Protein AF-A0A0G0D726-F1 (afdb_monomer_lite)

InterPro domains:
  IPR001296 Glycosyl transferase, family 1 [PF00534] (3-38)

pLDDT: mean 80.73, std 21.73, range [31.95, 97.88]

Radius of gyration: 20.11 Å; chains: 1; bounding box: 38×39×69 Å

Sequence (122 aa):
MAESLSCGTPVVAFNRGAVNEIVVDSKVGFVVEPQPKADRPLDENSKSQILNSKQIQNTKYKIQNTNMKIKQTGIEGMCEAILKIDSINRQACRDHAVTNFSKSRMIDDYLREYQKLLNLNK

Foldseek 3Di:
DLVCLLQLHADEEEPDDCCVVQHDQLARFHYAHADPDDPDDDDVPVPPPPPPPVPPPDDDPPPDDPDSHQDDHHPVSVVVRVVCRVSYGSVSSSVSSCVPPNPVNVVVVVVVVVVVVVVVVD

Organism: NCBI:txid1618434

Secondary structure (DSSP, 8-state):
-HHHHHTT--EEEES-TTHHHH--BTTTEEEEPPPP-------GGGG--S--TTSSS-----------S----HHHHHHHHHHTGGGS-HHHHHHHHHHHH-HHHHHHHHHHHHHHHHHHT-

Structure (mmCIF, N/CA/C/O backbone):
data_AF-A0A0G0D726-F1
#
_entry.id   AF-A0A0G0D726-F1
#
loop_
_atom_site.group_PDB
_atom_site.id
_atom_site.type_symbol
_atom_site.label_atom_id
_atom_site.label_alt_id
_atom_site.label_comp_id
_atom_site.label_asym_id
_atom_site.label_entity_id
_atom_site.label_seq_id
_atom_site.pdbx_PDB_ins_code
_atom_site.Cartn_x
_atom_site.Cartn_y
_atom_site.Cartn_z
_atom_site.occupancy
_atom_site.B_iso_or_equiv
_atom_site.auth_seq_id
_atom_site.auth_comp_id
_atom_site.auth_asym_id
_atom_site.auth_atom_id
_atom_site.pdbx_PDB_model_num
ATOM 1 N N . MET A 1 1 ? -0.868 7.819 -0.892 1.00 93.38 1 MET A N 1
ATOM 2 C CA . MET A 1 1 ? -0.637 6.371 -1.170 1.00 93.38 1 MET A CA 1
ATOM 3 C C . MET A 1 1 ? -1.814 5.539 -0.696 1.00 93.38 1 MET A C 1
ATOM 5 O O . MET A 1 1 ? -2.306 4.722 -1.466 1.00 93.38 1 MET A O 1
ATOM 9 N N . ALA A 1 2 ? -2.287 5.756 0.535 1.00 93.81 2 ALA A N 1
ATOM 10 C CA . ALA A 1 2 ? -3.479 5.090 1.051 1.00 93.81 2 ALA A CA 1
ATOM 11 C C . ALA A 1 2 ? -4.725 5.320 0.172 1.00 93.81 2 ALA A C 1
ATOM 13 O O . ALA A 1 2 ? -5.537 4.410 0.040 1.00 93.81 2 ALA A O 1
ATOM 14 N N . GLU A 1 3 ? -4.857 6.477 -0.489 1.00 96.56 3 GLU A N 1
ATOM 15 C CA . GLU A 1 3 ? -5.973 6.758 -1.405 1.00 96.56 3 GLU A CA 1
ATOM 16 C C . GLU A 1 3 ? -5.942 5.843 -2.630 1.00 96.56 3 GLU A C 1
ATOM 18 O O . GLU A 1 3 ? -6.935 5.191 -2.946 1.00 96.56 3 GLU A O 1
ATOM 23 N N . SER A 1 4 ? -4.779 5.735 -3.283 1.00 97.38 4 SER A N 1
ATOM 24 C CA . SER A 1 4 ? -4.583 4.844 -4.430 1.00 97.38 4 SER A CA 1
ATOM 25 C C . SER A 1 4 ? -4.912 3.401 -4.062 1.00 97.38 4 SER A C 1
ATOM 27 O O . SER A 1 4 ? -5.675 2.743 -4.768 1.00 97.38 4 SER A O 1
ATOM 29 N N . LEU A 1 5 ? -4.406 2.941 -2.914 1.00 97.19 5 LEU A N 1
ATOM 30 C CA . LEU A 1 5 ? -4.669 1.598 -2.406 1.00 97.19 5 LEU A CA 1
ATOM 31 C C . LEU A 1 5 ? -6.157 1.396 -2.090 1.00 97.19 5 LEU A C 1
ATOM 33 O O . LEU A 1 5 ? -6.713 0.372 -2.470 1.00 97.19 5 LEU A O 1
ATOM 37 N N . SER A 1 6 ? -6.833 2.394 -1.511 1.00 96.75 6 SER A N 1
ATOM 38 C CA . SER A 1 6 ? -8.280 2.356 -1.234 1.00 96.75 6 SER A CA 1
ATOM 39 C C . SER A 1 6 ? -9.124 2.222 -2.506 1.00 96.75 6 SER A C 1
ATOM 41 O O . SER A 1 6 ? -10.152 1.545 -2.495 1.00 96.75 6 SER A O 1
ATOM 43 N N . CYS A 1 7 ? -8.670 2.809 -3.617 1.00 97.25 7 CYS A N 1
ATOM 44 C CA . CYS A 1 7 ? -9.275 2.648 -4.942 1.00 97.25 7 CYS A CA 1
ATOM 45 C C . CYS A 1 7 ? -8.915 1.313 -5.626 1.00 97.25 7 CYS A C 1
ATOM 47 O O . CYS A 1 7 ? -9.340 1.068 -6.755 1.00 97.25 7 CYS A O 1
ATOM 49 N N . GLY A 1 8 ? -8.126 0.450 -4.978 1.00 96.75 8 GLY A N 1
ATOM 50 C CA . GLY A 1 8 ? -7.643 -0.808 -5.548 1.00 96.75 8 GLY A CA 1
ATOM 51 C C . GLY A 1 8 ? -6.551 -0.622 -6.605 1.00 96.75 8 GLY A C 1
ATOM 52 O O . GLY A 1 8 ? -6.378 -1.478 -7.474 1.00 96.75 8 GLY A O 1
ATOM 53 N N . THR A 1 9 ? -5.836 0.504 -6.574 1.00 97.31 9 THR A N 1
ATOM 54 C CA . THR A 1 9 ? -4.745 0.809 -7.504 1.00 97.31 9 THR A CA 1
ATOM 55 C C . THR A 1 9 ? -3.406 0.508 -6.831 1.00 97.31 9 THR A C 1
ATOM 57 O O . THR A 1 9 ? 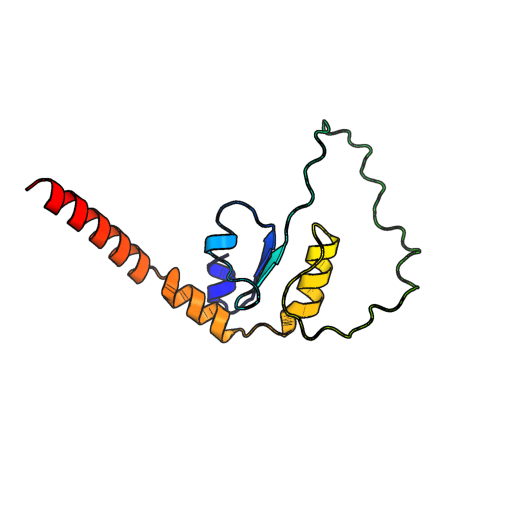-3.099 1.127 -5.807 1.00 97.31 9 THR A O 1
ATOM 60 N N . PRO A 1 10 ? -2.600 -0.424 -7.373 1.00 97.06 10 PRO A N 1
ATOM 61 C CA . PRO A 1 10 ? -1.285 -0.720 -6.820 1.00 97.06 10 PRO A CA 1
ATOM 62 C C . PRO A 1 10 ? -0.341 0.479 -6.956 1.00 97.06 10 PRO A C 1
ATOM 64 O O . PRO A 1 10 ? -0.485 1.302 -7.861 1.00 97.06 10 PRO A O 1
ATOM 67 N N . VAL A 1 11 ? 0.626 0.585 -6.047 1.00 96.88 11 VAL A N 1
ATOM 68 C CA . VAL A 1 11 ? 1.543 1.734 -5.967 1.00 96.88 11 VAL A CA 1
ATOM 69 C C . VAL A 1 11 ? 2.974 1.299 -6.261 1.00 96.88 11 VAL A C 1
ATOM 71 O O . VAL A 1 11 ? 3.456 0.324 -5.699 1.00 96.88 11 VAL A O 1
ATOM 74 N N . VAL A 1 12 ? 3.683 2.057 -7.094 1.00 96.44 12 VAL A N 1
ATOM 75 C CA . VAL A 1 12 ? 5.137 1.927 -7.245 1.00 96.44 12 VAL A CA 1
ATOM 76 C C . VAL A 1 12 ? 5.782 3.192 -6.699 1.00 96.44 12 VAL A C 1
ATOM 78 O O . VAL A 1 12 ? 5.408 4.297 -7.095 1.00 96.44 12 VAL A O 1
ATOM 81 N N . ALA A 1 13 ? 6.713 3.047 -5.761 1.00 96.12 13 ALA A N 1
ATOM 82 C CA . ALA A 1 13 ? 7.343 4.182 -5.098 1.00 96.12 13 ALA A CA 1
ATOM 83 C C . ALA A 1 13 ? 8.802 3.889 -4.738 1.00 96.12 13 ALA A C 1
ATOM 85 O O . ALA A 1 13 ? 9.201 2.739 -4.564 1.00 96.12 13 ALA A O 1
ATOM 86 N N . PHE A 1 14 ? 9.606 4.949 -4.624 1.00 95.81 14 PHE A N 1
ATOM 87 C CA . PHE A 1 14 ? 10.969 4.811 -4.123 1.00 95.81 14 PHE A CA 1
ATOM 88 C C . PHE A 1 14 ? 10.964 4.537 -2.620 1.00 95.81 14 PHE A C 1
ATOM 90 O O . PHE A 1 14 ? 10.154 5.126 -1.905 1.00 95.81 14 PHE A O 1
ATOM 97 N N . ASN A 1 15 ? 11.911 3.732 -2.139 1.00 94.69 15 ASN A N 1
ATOM 98 C CA . ASN A 1 15 ? 12.131 3.489 -0.719 1.00 94.69 15 ASN A CA 1
ATOM 99 C C . ASN A 1 15 ? 12.600 4.775 -0.018 1.00 94.69 15 ASN A C 1
ATOM 101 O O . ASN A 1 15 ? 13.793 5.075 0.064 1.00 94.69 15 ASN A O 1
ATOM 105 N N . ARG A 1 16 ? 11.640 5.588 0.426 1.00 92.94 16 ARG A N 1
ATOM 106 C CA . ARG A 1 16 ? 11.864 6.832 1.164 1.00 92.94 16 ARG A CA 1
ATOM 107 C C . ARG A 1 16 ? 10.740 7.051 2.169 1.00 92.94 16 ARG A C 1
ATOM 109 O O . ARG A 1 16 ? 9.567 6.925 1.824 1.00 92.94 16 ARG A O 1
ATOM 116 N N . GLY A 1 17 ? 11.096 7.459 3.386 1.00 94.00 17 GLY A N 1
ATOM 117 C CA . GLY A 1 17 ? 10.127 7.765 4.442 1.00 94.00 17 GLY A CA 1
ATOM 118 C C . GLY A 1 17 ? 9.167 6.599 4.706 1.00 94.00 17 GLY A C 1
ATOM 119 O O . GLY A 1 17 ? 9.580 5.444 4.718 1.00 94.00 17 GLY A O 1
ATOM 120 N N . ALA A 1 18 ? 7.876 6.905 4.847 1.00 95.31 18 ALA A N 1
ATOM 121 C CA . ALA A 1 18 ? 6.831 5.935 5.188 1.00 95.31 18 ALA A CA 1
ATOM 122 C C . ALA A 1 18 ? 6.431 4.976 4.043 1.00 95.31 18 ALA A C 1
ATOM 124 O O . ALA A 1 18 ? 5.466 4.226 4.174 1.00 95.31 18 ALA A O 1
ATOM 125 N N . VAL A 1 19 ? 7.123 4.984 2.895 1.00 96.19 19 VAL A N 1
ATOM 126 C CA . VAL A 1 19 ? 6.776 4.106 1.760 1.00 96.19 19 VAL A CA 1
ATOM 127 C C . VAL A 1 19 ? 6.821 2.632 2.158 1.00 96.19 19 VAL A C 1
ATOM 129 O O . VAL A 1 19 ? 5.860 1.921 1.883 1.00 96.19 19 VAL A O 1
ATOM 132 N N . ASN A 1 20 ? 7.867 2.194 2.864 1.00 94.44 20 ASN A N 1
ATOM 133 C CA . ASN A 1 20 ? 7.987 0.806 3.330 1.00 94.44 20 ASN A CA 1
ATOM 134 C C . ASN A 1 20 ? 6.949 0.416 4.389 1.00 94.44 20 ASN A C 1
ATOM 136 O O . ASN A 1 20 ? 6.669 -0.765 4.569 1.00 94.44 20 ASN A O 1
ATOM 140 N N . GLU A 1 21 ? 6.378 1.392 5.094 1.00 95.50 21 GLU A N 1
ATOM 141 C CA . GLU A 1 21 ? 5.324 1.152 6.083 1.00 95.50 21 GLU A CA 1
ATOM 142 C C . GLU A 1 21 ? 3.957 0.992 5.407 1.00 95.50 21 GLU A C 1
ATOM 144 O O . GLU A 1 21 ? 3.101 0.242 5.872 1.00 95.50 21 GLU A O 1
ATOM 149 N N . ILE A 1 22 ? 3.748 1.695 4.288 1.00 96.38 22 ILE A N 1
ATOM 150 C CA . ILE A 1 22 ? 2.459 1.746 3.595 1.00 96.38 22 ILE A CA 1
ATOM 151 C C . ILE A 1 22 ? 2.358 0.683 2.497 1.00 96.38 22 ILE A C 1
ATOM 153 O O . ILE A 1 22 ? 1.305 0.056 2.343 1.00 96.38 22 ILE A O 1
ATOM 157 N N . VAL A 1 23 ? 3.426 0.480 1.725 1.00 96.06 23 VAL A N 1
ATOM 158 C CA . VAL A 1 23 ? 3.458 -0.400 0.554 1.00 96.06 23 VAL A CA 1
ATOM 159 C C . VAL A 1 23 ? 4.168 -1.699 0.910 1.00 96.06 23 VAL A C 1
ATOM 161 O O . VAL A 1 23 ? 5.382 -1.741 1.084 1.00 96.06 23 VAL A O 1
ATOM 164 N N . VAL A 1 24 ? 3.403 -2.787 0.968 1.00 95.12 24 VAL A N 1
ATOM 165 C CA . VAL A 1 24 ? 3.957 -4.138 1.095 1.00 95.12 24 VAL A CA 1
ATOM 166 C C . VAL A 1 24 ? 4.419 -4.606 -0.281 1.00 95.12 24 VAL A C 1
ATOM 168 O O . VAL A 1 24 ? 3.589 -4.846 -1.169 1.00 95.12 24 VAL A O 1
ATOM 171 N N . ASP A 1 25 ? 5.738 -4.719 -0.442 1.00 94.25 25 ASP A N 1
ATOM 172 C CA . ASP A 1 25 ? 6.373 -5.119 -1.696 1.00 94.25 25 ASP A CA 1
ATOM 173 C C . ASP A 1 25 ? 5.804 -6.440 -2.230 1.00 94.25 25 ASP A C 1
ATOM 175 O O . ASP A 1 25 ? 5.522 -7.372 -1.473 1.00 94.25 25 ASP A O 1
ATOM 179 N N . SER A 1 26 ? 5.606 -6.503 -3.547 1.00 92.25 26 SER A N 1
ATOM 180 C CA . SER A 1 26 ? 5.028 -7.640 -4.270 1.00 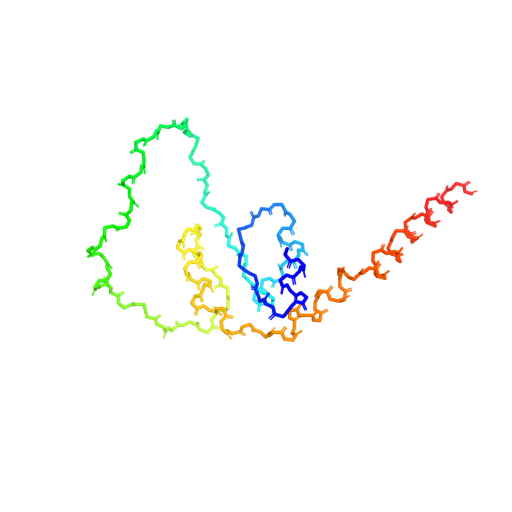92.25 26 SER A CA 1
ATOM 181 C C . SER A 1 26 ? 3.585 -8.018 -3.875 1.00 92.25 26 SER A C 1
ATOM 183 O O . SER A 1 26 ? 3.050 -8.983 -4.416 1.00 92.25 26 SER A O 1
ATOM 185 N N . LYS A 1 27 ? 2.925 -7.280 -2.966 1.00 93.88 27 LYS A N 1
ATOM 186 C CA . LYS A 1 27 ? 1.538 -7.549 -2.532 1.00 93.88 27 LYS A CA 1
ATOM 187 C C . LYS A 1 27 ? 0.559 -6.457 -2.941 1.00 93.88 27 LYS A C 1
ATOM 189 O O . LYS A 1 27 ? -0.507 -6.762 -3.462 1.00 93.88 27 LYS A O 1
ATOM 194 N N . VAL A 1 28 ? 0.895 -5.200 -2.661 1.00 96.50 28 VAL A N 1
ATOM 195 C CA . VAL A 1 28 ? 0.035 -4.034 -2.959 1.00 96.50 28 VAL A CA 1
ATOM 196 C C . VAL A 1 28 ? 0.727 -3.016 -3.863 1.00 96.50 28 VAL A C 1
ATOM 198 O O . VAL A 1 28 ? 0.214 -1.929 -4.132 1.00 96.50 28 VAL A O 1
ATOM 201 N N . GLY A 1 29 ? 1.923 -3.364 -4.324 1.00 96.25 29 GLY A N 1
ATOM 202 C CA . GLY A 1 29 ? 2.809 -2.468 -5.029 1.00 96.25 29 GLY A CA 1
ATOM 203 C C . GLY A 1 29 ? 4.240 -2.979 -5.044 1.00 96.25 29 GLY A C 1
ATOM 204 O O . GLY A 1 29 ? 4.516 -4.083 -4.575 1.00 96.25 29 GLY A O 1
ATOM 205 N N . PHE A 1 30 ? 5.139 -2.146 -5.552 1.00 96.50 30 PHE A N 1
ATOM 206 C CA . PHE A 1 30 ? 6.573 -2.409 -5.553 1.00 96.50 30 PHE A CA 1
ATOM 207 C C . PHE A 1 30 ? 7.317 -1.240 -4.934 1.00 96.50 30 PHE A C 1
ATOM 209 O O . PHE A 1 30 ? 7.042 -0.078 -5.255 1.00 96.50 30 PHE A O 1
ATOM 216 N N . VAL A 1 31 ? 8.279 -1.558 -4.076 1.00 95.31 31 VAL A N 1
ATOM 217 C CA . VAL A 1 31 ? 9.180 -0.557 -3.517 1.00 95.31 31 VAL A CA 1
ATOM 218 C C . VAL A 1 31 ? 10.537 -0.670 -4.196 1.00 95.31 31 VAL A C 1
ATOM 220 O O . VAL A 1 31 ? 11.145 -1.735 -4.242 1.00 95.31 31 VAL A O 1
ATOM 223 N N . VAL A 1 32 ? 11.001 0.445 -4.754 1.00 94.88 32 VAL A N 1
ATOM 224 C CA . VAL A 1 32 ? 12.235 0.511 -5.543 1.00 94.88 32 VAL A CA 1
ATOM 225 C C . VAL A 1 32 ? 13.284 1.304 -4.783 1.00 94.88 32 VAL A C 1
ATOM 227 O O . VAL A 1 32 ? 13.014 2.406 -4.312 1.00 94.88 32 VAL A O 1
ATOM 230 N N . GLU A 1 33 ? 14.513 0.810 -4.701 1.00 94.38 33 GLU A N 1
ATOM 231 C CA . GLU A 1 33 ? 15.591 1.594 -4.098 1.00 94.38 33 GLU A CA 1
ATOM 232 C C . GLU A 1 33 ? 15.935 2.810 -4.974 1.00 94.38 33 GLU A C 1
ATOM 234 O O . GLU A 1 33 ? 16.122 2.666 -6.188 1.00 94.38 33 GLU A O 1
ATOM 239 N N . PRO A 1 34 ? 16.006 4.031 -4.413 1.00 91.00 34 PRO A N 1
ATOM 240 C CA . PRO A 1 34 ? 16.408 5.198 -5.183 1.00 91.00 34 PRO A CA 1
ATOM 241 C C . PRO A 1 34 ? 17.883 5.105 -5.593 1.00 91.00 34 PRO A C 1
ATOM 243 O O . PRO A 1 34 ? 18.694 4.511 -4.887 1.00 91.00 34 PRO A O 1
ATOM 246 N N . GLN A 1 35 ? 18.261 5.768 -6.694 1.00 85.81 35 GLN A N 1
ATOM 247 C CA . GLN A 1 35 ? 19.689 5.960 -6.962 1.00 85.81 35 GLN A CA 1
ATOM 248 C C . GLN A 1 35 ? 20.318 6.784 -5.823 1.00 85.81 35 GLN A C 1
ATOM 250 O O . GLN A 1 35 ? 19.688 7.752 -5.363 1.00 85.81 35 GLN A O 1
ATOM 255 N N . PRO A 1 36 ? 21.539 6.437 -5.374 1.00 75.56 36 PRO A N 1
ATOM 256 C CA . PRO A 1 36 ? 22.268 7.255 -4.419 1.00 75.56 36 PRO A CA 1
ATOM 257 C C . PRO A 1 36 ? 22.430 8.659 -5.005 1.00 75.56 36 PRO A C 1
ATOM 259 O O . PRO A 1 36 ? 22.805 8.828 -6.168 1.00 75.56 36 PRO A O 1
ATOM 262 N N . LYS A 1 37 ? 22.090 9.679 -4.213 1.00 62.38 37 LYS A N 1
ATOM 263 C CA . LYS A 1 37 ? 22.343 11.069 -4.594 1.00 62.38 37 LYS A CA 1
ATOM 264 C C . LYS A 1 37 ? 23.854 11.212 -4.764 1.00 62.38 37 LYS A C 1
ATOM 266 O O . LYS A 1 37 ? 24.587 11.072 -3.794 1.00 62.38 37 LYS A O 1
ATOM 271 N N . ALA A 1 38 ? 24.316 11.487 -5.980 1.00 60.25 38 ALA A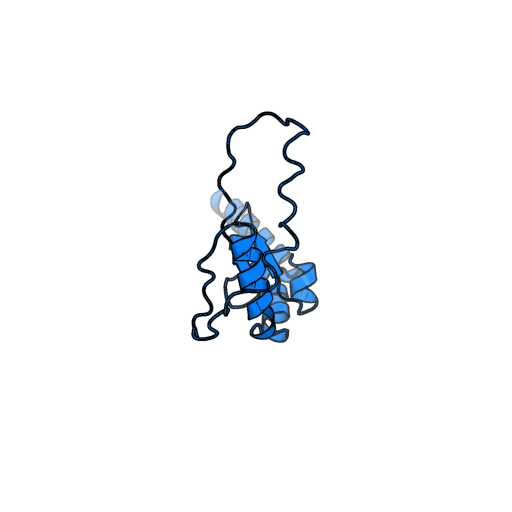 N 1
ATOM 272 C CA . ALA A 1 38 ? 25.607 12.135 -6.130 1.00 60.25 38 ALA A CA 1
ATOM 273 C C . ALA A 1 38 ? 25.458 13.516 -5.482 1.00 60.25 38 ALA A C 1
ATOM 275 O O . ALA A 1 38 ? 24.556 14.262 -5.870 1.00 60.25 38 ALA A O 1
ATOM 276 N N . ASP A 1 39 ? 26.280 13.830 -4.481 1.00 59.28 39 ASP A N 1
ATOM 277 C CA . ASP A 1 39 ? 26.394 15.186 -3.949 1.00 59.28 39 ASP A CA 1
ATOM 278 C C . ASP A 1 39 ? 26.846 16.092 -5.092 1.00 59.28 39 ASP A C 1
ATOM 280 O O . ASP A 1 39 ? 28.034 16.201 -5.390 1.00 59.28 39 ASP A O 1
ATOM 284 N N . ARG A 1 40 ? 25.897 16.687 -5.814 1.00 52.59 40 ARG A N 1
ATOM 285 C CA . ARG A 1 40 ? 26.204 17.686 -6.826 1.00 52.59 40 ARG A CA 1
ATOM 286 C C . ARG A 1 40 ? 25.300 18.898 -6.652 1.00 52.59 40 ARG A C 1
ATOM 288 O O . ARG A 1 40 ? 24.082 18.725 -6.527 1.00 52.59 40 ARG A O 1
ATOM 295 N N . PRO A 1 41 ? 25.880 20.114 -6.621 1.00 50.94 41 PRO A N 1
ATOM 296 C CA . PRO A 1 41 ? 25.101 21.335 -6.732 1.00 50.94 41 PRO A CA 1
ATOM 297 C C . PRO A 1 41 ? 24.317 21.292 -8.046 1.00 50.94 41 PRO A C 1
ATOM 299 O O . PRO A 1 41 ? 24.764 20.683 -9.014 1.00 50.94 41 PRO A O 1
ATOM 302 N N . LEU A 1 42 ? 23.129 21.894 -8.044 1.00 57.38 42 LEU A N 1
ATOM 303 C CA . LEU A 1 42 ? 22.237 21.954 -9.199 1.00 57.38 42 LEU A CA 1
ATOM 304 C C . LEU A 1 42 ? 22.912 22.738 -10.333 1.00 57.38 42 LEU A C 1
ATOM 306 O O . LEU A 1 42 ? 22.748 23.950 -10.435 1.00 57.38 42 LEU A O 1
ATOM 310 N N . ASP A 1 43 ? 23.676 22.057 -11.182 1.00 45.72 43 ASP A N 1
ATOM 311 C CA . ASP A 1 43 ? 24.084 22.575 -12.473 1.00 45.72 43 ASP A CA 1
ATOM 312 C C . ASP A 1 43 ? 23.031 22.174 -13.515 1.00 45.72 43 ASP A C 1
ATOM 314 O O . ASP A 1 43 ? 22.783 21.001 -13.805 1.00 45.72 43 ASP A O 1
ATOM 318 N N . GLU A 1 44 ? 22.369 23.179 -14.091 1.00 52.88 44 GLU A N 1
ATOM 319 C CA . GLU A 1 44 ? 21.290 23.027 -15.079 1.00 52.88 44 GLU A CA 1
ATOM 320 C C . GLU A 1 44 ? 21.715 22.321 -16.387 1.00 52.88 44 GLU A C 1
ATOM 322 O O . GLU A 1 44 ? 20.886 22.094 -17.269 1.00 52.88 44 GLU A O 1
ATOM 327 N N . ASN A 1 45 ? 22.972 21.882 -16.500 1.00 47.31 45 ASN A N 1
ATOM 328 C CA . ASN A 1 45 ? 23.532 21.232 -17.683 1.00 47.31 45 ASN A CA 1
ATOM 329 C C . ASN A 1 45 ? 23.456 19.695 -17.681 1.00 47.31 45 ASN A C 1
ATOM 331 O O . ASN A 1 45 ? 23.822 19.073 -18.675 1.00 47.31 45 ASN A O 1
ATOM 335 N N . SER A 1 46 ? 22.898 19.053 -16.648 1.00 51.03 46 SER A N 1
ATOM 336 C CA . SER A 1 46 ? 22.648 17.595 -16.673 1.00 51.03 46 SER A CA 1
ATOM 337 C C . SER A 1 46 ? 21.355 17.182 -17.414 1.00 51.03 46 SER A C 1
ATOM 339 O O . SER A 1 46 ? 20.987 16.007 -17.413 1.00 51.03 46 SER A O 1
ATOM 341 N N . LYS A 1 47 ? 20.654 18.108 -18.093 1.00 45.38 47 LYS A N 1
ATOM 342 C CA . LYS A 1 47 ? 19.422 17.821 -18.868 1.00 45.38 47 LYS A CA 1
ATOM 343 C C . LYS A 1 47 ? 19.626 17.011 -20.160 1.00 45.38 47 LYS A C 1
ATOM 345 O O . LYS A 1 47 ? 18.647 16.692 -20.829 1.00 45.38 47 LYS A O 1
ATOM 350 N N . SER A 1 48 ? 20.844 16.604 -20.507 1.00 45.09 48 SER A N 1
ATOM 351 C CA . SER A 1 48 ? 21.124 15.807 -21.710 1.00 45.09 48 SER A CA 1
ATOM 352 C C . SER A 1 48 ? 21.679 14.414 -21.400 1.00 45.09 48 SER A C 1
ATOM 354 O O . SER A 1 48 ? 22.698 14.006 -21.940 1.00 45.09 48 SER A O 1
ATOM 356 N N . GLN A 1 49 ? 20.976 13.653 -20.563 1.00 42.47 49 GLN A N 1
ATOM 357 C CA . GLN A 1 49 ? 20.812 12.209 -20.774 1.00 42.47 49 GLN A CA 1
ATOM 358 C C . GLN A 1 49 ? 19.319 11.866 -20.720 1.00 42.47 49 GLN A C 1
ATOM 360 O O . GLN A 1 49 ? 18.871 10.936 -20.059 1.00 42.47 49 GLN A O 1
ATOM 365 N N . ILE A 1 50 ? 18.524 12.636 -21.472 1.00 43.00 50 ILE A N 1
ATOM 366 C CA . ILE A 1 50 ? 17.345 12.065 -22.117 1.00 43.00 50 ILE A CA 1
ATOM 367 C C . ILE A 1 50 ? 17.883 10.891 -22.928 1.00 43.00 50 ILE A C 1
ATOM 369 O O . ILE A 1 50 ? 18.658 11.088 -23.864 1.00 43.00 50 ILE A O 1
ATOM 373 N N . LEU A 1 51 ? 17.543 9.690 -22.466 1.00 40.59 51 LEU A N 1
ATOM 374 C CA . LEU A 1 51 ? 17.612 8.416 -23.160 1.00 40.59 51 LEU A CA 1
ATOM 375 C C . LEU A 1 51 ? 17.761 8.642 -24.670 1.00 40.59 51 LEU A C 1
ATOM 377 O O . LEU A 1 51 ? 16.803 9.041 -25.335 1.00 40.59 51 LEU A O 1
ATOM 381 N N . ASN A 1 52 ? 18.977 8.449 -25.196 1.00 37.53 52 ASN A N 1
ATOM 382 C CA . ASN A 1 52 ? 19.201 8.471 -26.632 1.00 37.53 52 ASN A CA 1
ATOM 383 C C . ASN A 1 52 ? 18.136 7.565 -27.250 1.00 37.53 52 ASN A C 1
ATOM 385 O O . ASN A 1 52 ? 18.122 6.354 -27.015 1.00 37.53 52 ASN A O 1
ATOM 389 N N . SER A 1 53 ? 17.286 8.150 -28.086 1.00 45.81 53 SER A N 1
ATOM 390 C CA . SER A 1 53 ? 16.262 7.509 -28.917 1.00 45.81 53 SER A CA 1
ATOM 391 C C . SER A 1 53 ? 16.809 6.400 -29.841 1.00 45.81 53 SER A C 1
ATOM 393 O O . SER A 1 53 ? 16.079 5.835 -30.647 1.00 45.81 53 SER A O 1
ATOM 395 N N . LYS A 1 54 ? 18.090 6.035 -29.697 1.00 40.00 54 LYS A N 1
ATOM 396 C CA . LYS A 1 54 ? 18.817 4.976 -30.398 1.00 40.00 54 LYS A CA 1
ATOM 397 C C . LYS A 1 54 ? 19.041 3.689 -29.583 1.00 40.00 54 LYS A C 1
ATOM 399 O O . LYS A 1 54 ? 19.600 2.750 -30.134 1.00 40.00 54 LYS A O 1
ATOM 404 N N . GLN A 1 55 ? 18.583 3.588 -28.328 1.00 40.34 55 GLN A N 1
ATOM 405 C CA . GLN A 1 55 ? 18.611 2.323 -27.555 1.00 40.34 55 GLN A CA 1
ATOM 406 C C . GLN A 1 55 ? 17.250 1.615 -27.433 1.00 40.34 55 GLN A C 1
ATOM 408 O O . GLN A 1 55 ? 17.155 0.572 -26.796 1.00 40.34 55 GLN A O 1
ATOM 413 N N . ILE A 1 56 ? 16.199 2.118 -28.085 1.00 43.19 56 ILE A N 1
ATOM 414 C CA . ILE A 1 56 ? 14.866 1.484 -28.055 1.00 43.19 56 ILE A CA 1
ATOM 415 C C . ILE A 1 56 ? 14.790 0.249 -28.982 1.00 43.19 56 ILE A C 1
ATOM 417 O O . ILE A 1 56 ? 13.844 -0.524 -28.898 1.00 43.19 56 ILE A O 1
ATOM 421 N N . GLN A 1 57 ? 15.797 -0.003 -29.829 1.00 40.41 57 GLN A N 1
ATOM 422 C CA . GLN A 1 57 ? 15.698 -1.037 -30.871 1.00 40.41 57 GLN A CA 1
ATOM 423 C C . GLN A 1 57 ? 16.446 -2.351 -30.619 1.00 40.41 57 GLN A C 1
ATOM 425 O O . GLN A 1 57 ? 16.208 -3.300 -31.348 1.00 40.41 57 GLN A O 1
ATOM 430 N N . ASN A 1 58 ? 17.306 -2.483 -29.609 1.00 34.69 58 ASN A N 1
ATOM 431 C CA . ASN A 1 58 ? 18.014 -3.745 -29.350 1.00 34.69 58 ASN A CA 1
ATOM 432 C C . ASN A 1 58 ? 18.362 -3.791 -27.857 1.00 34.69 58 ASN A C 1
ATOM 434 O O . ASN A 1 58 ? 19.221 -3.049 -27.403 1.00 34.69 58 ASN A O 1
ATOM 438 N N . THR A 1 59 ? 17.808 -4.657 -27.013 1.00 36.28 59 THR A N 1
ATOM 439 C CA . THR A 1 59 ? 18.059 -6.097 -27.073 1.00 36.28 59 THR A CA 1
ATOM 440 C C . THR A 1 59 ? 17.186 -6.760 -26.004 1.00 36.28 59 THR A C 1
ATOM 442 O O . THR A 1 59 ? 17.383 -6.507 -24.823 1.00 36.28 59 THR A O 1
ATOM 445 N N . LYS A 1 60 ? 16.245 -7.620 -26.410 1.00 35.56 60 LYS A N 1
ATOM 446 C CA . LYS A 1 60 ? 15.736 -8.767 -25.632 1.00 35.56 60 LYS A CA 1
ATOM 447 C C . LYS A 1 60 ? 15.667 -8.548 -24.108 1.00 35.56 60 LYS A C 1
ATOM 449 O O . LYS A 1 60 ? 16.509 -9.079 -23.380 1.00 35.56 60 LYS A O 1
ATOM 454 N N . TYR A 1 61 ? 14.623 -7.886 -23.602 1.00 39.78 61 TYR A N 1
ATOM 455 C CA . TYR A 1 61 ? 14.185 -8.185 -22.236 1.00 39.78 61 TYR A CA 1
ATOM 456 C C . TYR A 1 61 ? 13.789 -9.665 -22.231 1.00 39.78 61 TYR A C 1
ATOM 458 O O . TYR A 1 61 ? 12.715 -10.042 -22.692 1.00 39.78 61 TYR A O 1
ATOM 466 N N . LYS A 1 62 ? 14.726 -10.533 -21.831 1.00 31.95 62 LYS A N 1
ATOM 467 C CA . LYS A 1 62 ? 14.487 -11.956 -21.608 1.00 31.95 62 LYS A CA 1
ATOM 468 C C . LYS A 1 62 ? 13.455 -12.047 -20.488 1.00 31.95 62 LYS A C 1
ATOM 470 O O . LYS A 1 62 ? 13.804 -11.976 -19.313 1.00 31.95 62 LYS A O 1
ATOM 475 N N . ILE A 1 63 ? 12.188 -12.180 -20.864 1.00 43.78 63 ILE A N 1
ATOM 476 C CA . ILE A 1 63 ? 11.094 -12.506 -19.953 1.00 43.78 63 ILE A CA 1
ATOM 477 C C . ILE A 1 63 ? 11.293 -13.963 -19.545 1.00 43.78 63 ILE A C 1
ATOM 479 O O . ILE A 1 63 ? 10.792 -14.886 -20.173 1.00 43.78 63 ILE A O 1
ATOM 483 N N . GLN A 1 64 ? 12.126 -14.167 -18.537 1.00 41.81 64 GLN A N 1
ATOM 484 C CA . GLN A 1 64 ? 12.278 -15.426 -17.823 1.00 41.81 64 GLN A CA 1
ATOM 485 C C . GLN A 1 64 ? 12.631 -15.055 -16.386 1.00 41.81 64 GLN A C 1
ATOM 487 O O . GLN A 1 64 ? 13.791 -15.131 -15.998 1.00 41.81 64 GLN A O 1
ATOM 492 N N . ASN A 1 65 ? 11.671 -14.538 -15.617 1.00 41.69 65 ASN A N 1
ATOM 493 C CA . ASN A 1 65 ? 11.797 -14.496 -14.162 1.00 41.69 65 ASN A CA 1
ATOM 494 C C . ASN A 1 65 ? 10.418 -14.389 -13.512 1.00 41.69 65 ASN A C 1
ATOM 496 O O . ASN A 1 65 ? 9.845 -13.313 -13.397 1.00 41.69 65 ASN A O 1
ATOM 500 N N . THR A 1 66 ? 9.954 -15.521 -13.001 1.00 50.72 66 THR A N 1
ATOM 501 C CA . THR A 1 66 ? 8.837 -15.715 -12.063 1.00 50.72 66 THR A CA 1
ATOM 502 C C . THR A 1 66 ? 9.066 -15.067 -10.683 1.00 50.72 66 THR A C 1
ATOM 504 O O . THR A 1 66 ? 8.369 -15.375 -9.723 1.00 50.72 66 THR A O 1
ATOM 507 N N . ASN A 1 67 ? 10.053 -14.173 -10.552 1.00 57.03 67 ASN A N 1
ATOM 508 C CA . ASN A 1 67 ? 10.434 -13.542 -9.292 1.00 57.03 67 ASN A CA 1
ATOM 509 C C . ASN A 1 67 ? 9.818 -12.142 -9.188 1.00 57.03 67 ASN A C 1
ATOM 511 O O . ASN A 1 67 ? 10.191 -11.234 -9.940 1.00 57.03 67 ASN A O 1
ATOM 515 N N . MET A 1 68 ? 8.913 -11.970 -8.220 1.00 64.88 68 MET A N 1
ATOM 516 C CA . MET A 1 68 ? 8.214 -10.703 -7.970 1.00 64.88 68 MET A CA 1
ATOM 517 C C . MET A 1 68 ? 9.105 -9.592 -7.397 1.00 64.88 68 MET A C 1
ATOM 519 O O . MET A 1 68 ? 8.745 -8.430 -7.497 1.00 64.88 68 MET A O 1
ATOM 523 N N . LYS A 1 69 ? 10.306 -9.895 -6.890 1.00 77.00 69 LYS A N 1
ATOM 524 C CA . LYS A 1 69 ? 11.226 -8.852 -6.410 1.00 77.00 69 LYS A CA 1
ATOM 525 C C . LYS A 1 69 ? 11.806 -8.016 -7.554 1.00 77.00 69 LYS A C 1
ATOM 527 O O . LYS A 1 69 ? 12.211 -8.566 -8.584 1.00 77.00 69 LYS A O 1
ATOM 532 N N . ILE A 1 70 ? 11.886 -6.706 -7.340 1.00 85.00 70 ILE A N 1
ATOM 533 C CA . ILE A 1 70 ? 12.600 -5.765 -8.211 1.00 85.00 70 ILE A CA 1
ATOM 534 C C . ILE A 1 70 ? 14.097 -5.872 -7.924 1.00 85.00 70 ILE A C 1
ATOM 536 O O . ILE A 1 70 ? 14.509 -5.878 -6.764 1.00 85.00 70 ILE A O 1
ATOM 540 N N . LYS A 1 71 ? 14.908 -6.030 -8.972 1.00 82.12 71 LYS A N 1
ATOM 541 C CA . LYS A 1 71 ? 16.363 -6.216 -8.847 1.00 82.12 71 LYS A CA 1
ATOM 542 C C . LYS A 1 71 ? 17.126 -4.924 -9.120 1.00 82.12 71 LYS A C 1
ATOM 544 O O . LYS A 1 71 ? 18.207 -4.733 -8.571 1.00 82.12 71 LYS A O 1
ATOM 549 N N . GLN A 1 72 ? 16.568 -4.060 -9.964 1.00 85.19 72 GLN A N 1
ATOM 550 C CA . GLN A 1 72 ? 17.196 -2.806 -10.365 1.00 85.19 72 GLN A CA 1
ATOM 551 C C . GLN A 1 72 ? 16.837 -1.657 -9.408 1.00 85.19 72 GLN A C 1
ATOM 553 O O . GLN A 1 72 ? 15.799 -1.672 -8.749 1.00 85.19 72 GLN A O 1
ATOM 558 N N . THR A 1 73 ? 17.684 -0.630 -9.356 1.00 88.81 73 THR A N 1
ATOM 559 C CA . THR A 1 73 ? 17.457 0.598 -8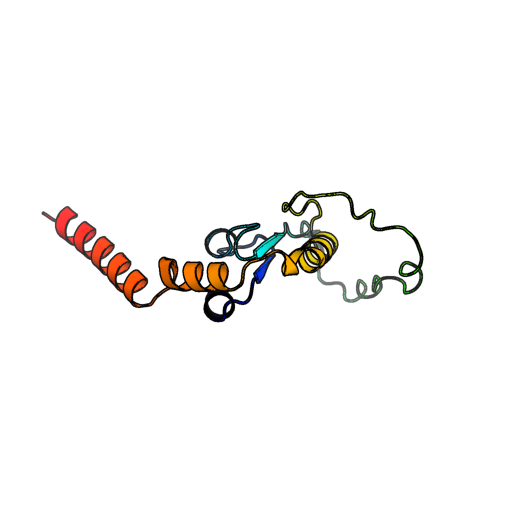.579 1.00 88.81 73 THR A CA 1
ATOM 560 C C . THR A 1 73 ? 17.096 1.761 -9.504 1.00 88.81 73 THR A C 1
ATOM 562 O O . THR A 1 73 ? 17.232 1.670 -10.725 1.00 88.81 73 THR A O 1
ATOM 565 N N . GLY A 1 74 ? 16.615 2.871 -8.944 1.00 89.56 74 GLY A N 1
ATOM 566 C CA . GLY A 1 74 ? 16.430 4.104 -9.699 1.00 89.56 74 GLY A CA 1
ATOM 567 C C . GLY A 1 74 ? 15.360 4.048 -10.783 1.00 89.56 74 GLY A C 1
ATOM 568 O O . GLY A 1 74 ? 14.279 3.498 -10.589 1.00 89.56 74 GLY A O 1
ATOM 569 N N . ILE A 1 75 ? 15.660 4.667 -11.925 1.00 89.50 75 ILE A N 1
ATOM 570 C CA . ILE A 1 75 ? 14.743 4.735 -13.069 1.00 89.50 75 ILE A CA 1
ATOM 571 C C . ILE A 1 75 ? 14.559 3.337 -13.666 1.00 89.50 75 ILE A C 1
ATOM 573 O O . ILE A 1 75 ? 13.444 2.936 -13.982 1.00 89.50 75 ILE A O 1
ATOM 577 N N . GLU A 1 76 ? 15.637 2.564 -13.752 1.00 88.06 76 GLU A N 1
ATOM 578 C CA . GLU A 1 76 ? 15.628 1.199 -14.266 1.00 88.06 76 GLU A CA 1
ATOM 579 C C . GLU A 1 76 ? 14.762 0.283 -13.390 1.00 88.06 76 GLU A C 1
ATOM 581 O O . GLU A 1 76 ? 13.966 -0.497 -13.914 1.00 88.06 76 GLU A O 1
ATOM 586 N N . GLY A 1 77 ? 14.861 0.426 -12.063 1.00 89.88 77 GLY A N 1
ATOM 587 C CA . GLY A 1 77 ? 13.999 -0.267 -11.100 1.00 89.88 77 GLY A CA 1
ATOM 588 C C . GLY A 1 77 ? 12.526 0.103 -11.234 1.00 89.88 77 GLY A C 1
ATOM 589 O O . GLY A 1 77 ? 11.662 -0.770 -11.188 1.00 89.88 77 GLY A O 1
ATOM 590 N N . MET A 1 78 ? 12.229 1.380 -11.482 1.00 92.62 78 MET A N 1
ATOM 591 C CA . MET A 1 78 ? 10.862 1.835 -11.746 1.00 92.62 78 MET A CA 1
ATOM 592 C C . MET A 1 78 ? 10.292 1.220 -13.027 1.00 92.62 78 MET A C 1
ATOM 594 O O . MET A 1 78 ? 9.160 0.739 -13.023 1.00 92.62 78 MET A O 1
ATOM 598 N N . CYS A 1 79 ? 11.076 1.172 -14.107 1.00 91.62 79 CYS A N 1
ATOM 599 C CA . CYS A 1 79 ? 10.673 0.510 -15.346 1.00 91.62 79 CYS A CA 1
ATOM 600 C C . CYS A 1 79 ? 10.404 -0.988 -15.129 1.00 91.62 79 CYS A C 1
ATOM 602 O O . CYS A 1 79 ? 9.390 -1.498 -15.603 1.00 91.62 79 CYS A O 1
ATOM 604 N N . GLU A 1 80 ? 11.267 -1.688 -14.382 1.00 90.31 80 GLU A N 1
ATOM 605 C CA . GLU A 1 80 ? 11.054 -3.100 -14.032 1.00 90.31 80 GLU A CA 1
ATOM 606 C C . GLU A 1 80 ? 9.750 -3.298 -13.243 1.00 90.31 80 GLU A C 1
ATOM 608 O O . GLU A 1 80 ? 8.992 -4.224 -13.531 1.00 90.31 80 GLU A O 1
ATOM 613 N N . ALA A 1 81 ? 9.463 -2.420 -12.281 1.00 92.62 81 ALA A N 1
ATOM 614 C CA . ALA A 1 81 ? 8.252 -2.484 -11.471 1.00 92.62 81 ALA A CA 1
ATOM 615 C C . ALA A 1 81 ? 6.976 -2.252 -12.288 1.00 92.62 81 ALA A C 1
ATOM 617 O O . ALA A 1 81 ? 5.993 -2.971 -12.110 1.00 92.62 81 ALA A O 1
ATOM 618 N N . ILE A 1 82 ? 6.995 -1.295 -13.222 1.00 92.44 82 ILE A N 1
ATOM 619 C CA . ILE A 1 82 ? 5.861 -1.036 -14.120 1.00 92.44 82 ILE A CA 1
ATOM 620 C C . ILE A 1 82 ? 5.567 -2.262 -14.990 1.00 92.44 82 ILE A C 1
ATOM 622 O O . ILE A 1 82 ? 4.404 -2.610 -15.167 1.00 92.44 82 ILE A O 1
ATOM 626 N N . LEU A 1 83 ? 6.594 -2.959 -15.484 1.00 92.00 83 LEU A N 1
ATOM 627 C CA . LEU A 1 83 ? 6.413 -4.165 -16.302 1.00 92.00 83 LEU A CA 1
ATOM 628 C C . LEU A 1 83 ? 5.783 -5.343 -15.543 1.00 92.00 83 LEU A C 1
ATOM 630 O O . LEU A 1 83 ? 5.292 -6.262 -16.186 1.00 92.00 83 LEU A O 1
ATOM 634 N N . LYS A 1 84 ? 5.815 -5.334 -14.205 1.00 91.00 84 LYS A N 1
ATOM 635 C CA . LYS A 1 84 ? 5.251 -6.391 -13.349 1.00 91.00 84 LYS A CA 1
ATOM 636 C C . LYS A 1 84 ? 3.961 -5.967 -12.638 1.00 91.00 84 LYS A C 1
ATOM 638 O O . LYS A 1 84 ? 3.427 -6.741 -11.847 1.00 91.00 84 LYS A O 1
ATOM 643 N N . ILE A 1 85 ? 3.477 -4.737 -12.832 1.00 92.44 85 ILE A N 1
ATOM 644 C CA . ILE A 1 85 ? 2.394 -4.155 -12.016 1.00 92.44 85 ILE A CA 1
ATOM 645 C C . ILE A 1 85 ? 1.045 -4.862 -12.192 1.00 92.44 85 ILE A C 1
ATOM 647 O O . ILE A 1 85 ? 0.217 -4.867 -11.283 1.00 92.44 85 ILE A O 1
ATOM 651 N N . ASP A 1 86 ? 0.844 -5.483 -13.350 1.00 92.06 86 ASP A N 1
ATOM 652 C CA . ASP A 1 86 ? -0.334 -6.263 -13.723 1.00 92.06 86 ASP A CA 1
ATOM 653 C C . ASP A 1 86 ? -0.529 -7.521 -12.864 1.00 92.06 86 ASP A C 1
ATOM 655 O O . ASP A 1 86 ? -1.655 -7.981 -12.688 1.00 92.06 86 ASP A O 1
ATOM 659 N N . SER A 1 87 ? 0.547 -8.038 -12.272 1.00 92.00 87 SER A N 1
ATOM 660 C CA . SER A 1 87 ? 0.500 -9.178 -11.353 1.00 92.00 87 SER A CA 1
ATOM 661 C C . SER A 1 87 ? -0.123 -8.859 -9.985 1.00 92.00 87 SER A C 1
ATOM 663 O O . SER A 1 87 ? -0.441 -9.779 -9.229 1.00 92.00 87 SER A O 1
ATOM 665 N N . ILE A 1 88 ? -0.323 -7.579 -9.649 1.00 94.62 88 ILE A N 1
ATOM 666 C CA . ILE A 1 88 ? -0.849 -7.170 -8.344 1.00 94.62 88 ILE A CA 1
ATOM 667 C C . ILE A 1 88 ? -2.380 -7.213 -8.316 1.00 94.62 88 ILE A C 1
ATOM 669 O O . ILE A 1 88 ? -3.077 -6.633 -9.150 1.00 94.62 88 ILE A O 1
ATOM 673 N N . ASN A 1 89 ? -2.925 -7.856 -7.283 1.00 95.69 89 ASN A N 1
ATOM 674 C CA . ASN A 1 89 ? -4.364 -7.959 -7.088 1.00 95.69 89 ASN A CA 1
ATOM 675 C C . ASN A 1 89 ? -4.966 -6.646 -6.547 1.00 95.69 89 ASN A C 1
ATOM 677 O O . ASN A 1 89 ? -4.622 -6.173 -5.465 1.00 95.69 89 ASN A O 1
ATOM 681 N N . ARG A 1 90 ? -5.942 -6.096 -7.277 1.00 97.25 90 ARG A N 1
ATOM 682 C CA . ARG A 1 90 ? -6.620 -4.831 -6.936 1.00 97.25 90 ARG A CA 1
ATOM 683 C C . ARG A 1 90 ? -7.415 -4.897 -5.632 1.00 97.25 90 ARG A C 1
ATOM 685 O O . ARG A 1 90 ? -7.420 -3.934 -4.868 1.00 97.25 90 ARG A O 1
ATOM 692 N N . GLN A 1 91 ? -8.078 -6.024 -5.366 1.00 97.62 91 GLN A N 1
ATOM 693 C CA . GLN A 1 91 ? -8.846 -6.213 -4.136 1.00 97.62 91 GLN A CA 1
ATOM 694 C C . GLN A 1 91 ? -7.912 -6.250 -2.923 1.00 97.62 91 GLN A C 1
ATOM 696 O O . GLN A 1 91 ? -8.177 -5.573 -1.938 1.00 97.62 91 GLN A O 1
ATOM 701 N N . ALA A 1 92 ? -6.764 -6.924 -3.039 1.00 96.69 92 ALA A N 1
ATOM 702 C CA . ALA A 1 92 ? -5.748 -6.954 -1.991 1.00 96.69 92 ALA A CA 1
ATOM 703 C C . ALA A 1 92 ? -5.219 -5.551 -1.646 1.00 96.69 92 ALA A C 1
ATOM 705 O O . ALA A 1 92 ? -4.999 -5.261 -0.470 1.00 96.69 92 ALA A O 1
ATOM 706 N N . CYS A 1 93 ? -5.064 -4.660 -2.636 1.00 97.44 93 CYS A N 1
ATOM 707 C CA . CYS A 1 93 ? -4.722 -3.254 -2.393 1.00 97.44 93 CYS A CA 1
ATOM 708 C C . CYS A 1 93 ? -5.789 -2.543 -1.547 1.00 97.44 93 CYS A C 1
ATOM 710 O O . CYS A 1 93 ? -5.452 -1.881 -0.562 1.00 97.44 93 CYS A O 1
ATOM 712 N N . ARG A 1 94 ? -7.070 -2.711 -1.902 1.00 97.88 94 ARG A N 1
ATOM 713 C CA . ARG A 1 94 ? -8.191 -2.099 -1.176 1.00 97.88 94 ARG A CA 1
ATOM 714 C C . ARG A 1 94 ? -8.318 -2.647 0.238 1.00 97.88 94 ARG A C 1
ATOM 716 O O . ARG A 1 94 ? -8.444 -1.865 1.177 1.00 97.88 94 ARG A O 1
ATOM 723 N N . ASP A 1 95 ? -8.249 -3.963 0.391 1.00 97.75 95 ASP A N 1
ATOM 724 C CA . ASP A 1 95 ? -8.340 -4.627 1.690 1.00 97.75 95 ASP A CA 1
ATOM 725 C C . ASP A 1 95 ? -7.209 -4.162 2.607 1.00 97.75 95 ASP A C 1
ATOM 727 O O . ASP A 1 95 ? -7.451 -3.771 3.747 1.00 97.75 95 ASP A O 1
ATOM 731 N N . HIS A 1 96 ? -5.981 -4.086 2.085 1.00 97.50 96 HIS A N 1
ATOM 732 C CA . HIS A 1 96 ? -4.838 -3.556 2.826 1.00 97.50 96 HIS A CA 1
ATOM 733 C C . HIS A 1 96 ? -5.063 -2.118 3.300 1.00 97.50 96 HIS A C 1
ATOM 735 O O . HIS A 1 96 ? -4.753 -1.804 4.450 1.00 97.50 96 HIS A O 1
ATOM 741 N N . ALA A 1 97 ? -5.630 -1.252 2.455 1.00 97.00 97 ALA A N 1
ATOM 742 C CA . ALA A 1 97 ? -5.931 0.119 2.847 1.00 97.00 97 ALA A CA 1
ATOM 743 C C . ALA A 1 97 ? -6.996 0.196 3.948 1.00 97.00 97 ALA A C 1
ATOM 745 O O . ALA A 1 97 ? -6.821 0.919 4.927 1.00 97.00 97 ALA A O 1
ATOM 746 N N . VAL A 1 98 ? -8.074 -0.579 3.826 1.00 95.75 98 VAL A N 1
ATOM 747 C CA . VAL A 1 98 ? -9.165 -0.604 4.810 1.00 95.75 98 VAL A CA 1
ATOM 748 C C . VAL A 1 98 ? -8.692 -1.164 6.155 1.00 95.75 98 VAL A C 1
ATOM 750 O O . VAL A 1 98 ? -9.001 -0.596 7.205 1.00 95.75 98 VAL A O 1
ATOM 753 N N . THR A 1 99 ? -7.911 -2.245 6.148 1.00 95.69 99 THR A N 1
ATOM 754 C CA . THR A 1 99 ? -7.428 -2.895 7.374 1.00 95.69 99 THR A CA 1
ATOM 755 C C . THR A 1 99 ? -6.434 -2.030 8.154 1.00 95.69 99 THR A C 1
ATOM 757 O O . THR A 1 99 ? -6.443 -2.058 9.387 1.00 95.69 99 THR A O 1
ATOM 760 N N . ASN A 1 100 ? -5.583 -1.265 7.462 1.00 95.31 100 ASN A N 1
ATOM 761 C CA . ASN A 1 100 ? -4.458 -0.570 8.098 1.00 95.31 100 ASN A CA 1
ATOM 762 C C . ASN A 1 100 ? -4.631 0.951 8.195 1.00 95.31 100 ASN A C 1
ATOM 764 O O . ASN A 1 100 ? -4.117 1.548 9.133 1.00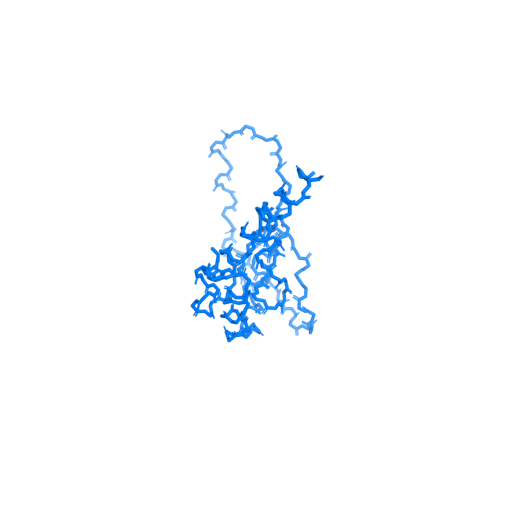 95.31 100 ASN A O 1
ATOM 768 N N . PHE A 1 101 ? -5.362 1.578 7.269 1.00 95.75 101 PHE A N 1
ATOM 769 C CA . PHE A 1 101 ? -5.449 3.042 7.145 1.00 95.75 101 PHE A CA 1
ATOM 770 C C . PHE A 1 101 ? -6.888 3.575 7.200 1.00 95.75 101 PHE A C 1
ATOM 772 O O . PHE A 1 101 ? -7.149 4.711 6.802 1.00 95.75 101 PHE A O 1
ATOM 779 N N . SER A 1 102 ? -7.849 2.778 7.680 1.00 95.25 102 SER A N 1
ATOM 780 C CA . SER A 1 102 ? -9.218 3.262 7.882 1.00 95.25 102 SER A CA 1
ATOM 781 C C . SER A 1 102 ? -9.316 4.244 9.050 1.00 95.25 102 SER A C 1
ATOM 783 O O . SER A 1 102 ? -8.579 4.169 10.034 1.00 95.25 102 SER A O 1
ATOM 785 N N . LYS A 1 103 ? -10.301 5.147 8.970 1.00 95.06 103 LYS A N 1
ATOM 786 C CA . LYS A 1 103 ? -10.600 6.108 10.040 1.00 95.06 103 LYS A CA 1
ATOM 787 C C . LYS A 1 103 ? -10.854 5.412 11.381 1.00 95.06 103 LYS A C 1
ATOM 789 O O . LYS A 1 103 ? -10.344 5.872 12.396 1.00 95.06 103 LYS A O 1
ATOM 794 N N . SER A 1 104 ? -11.623 4.321 11.382 1.00 95.50 104 SER A N 1
ATOM 795 C CA . SER A 1 104 ? -11.920 3.559 12.601 1.00 95.50 104 SER A CA 1
ATOM 796 C C . SER A 1 104 ? -10.645 3.008 13.230 1.00 95.50 104 SER A C 1
ATOM 798 O O . SER A 1 104 ? -10.390 3.275 14.397 1.00 95.50 104 SER A O 1
ATOM 800 N N . ARG A 1 105 ? -9.783 2.363 12.428 1.00 94.38 105 ARG A N 1
ATOM 801 C CA . ARG A 1 105 ? -8.493 1.844 12.895 1.00 94.38 105 ARG A CA 1
ATOM 802 C C . ARG A 1 105 ? -7.621 2.937 13.514 1.00 94.38 105 ARG A C 1
ATOM 804 O O . ARG A 1 105 ? -7.052 2.731 14.579 1.00 94.38 105 ARG A O 1
ATOM 811 N N . MET A 1 106 ? -7.553 4.101 12.866 1.00 94.94 106 MET A N 1
ATOM 812 C CA . MET A 1 106 ? -6.796 5.244 13.373 1.00 94.94 106 MET A CA 1
ATOM 813 C C . MET A 1 106 ? -7.307 5.692 14.750 1.00 94.94 106 MET A C 1
ATOM 815 O O . MET A 1 106 ? -6.509 5.895 15.659 1.00 94.94 106 MET A O 1
ATOM 819 N N . ILE A 1 107 ? -8.627 5.821 14.920 1.00 97.19 107 ILE A N 1
ATOM 820 C CA . ILE A 1 107 ? -9.236 6.203 16.203 1.00 97.19 107 ILE A CA 1
ATOM 821 C C . ILE A 1 107 ? -8.926 5.160 17.279 1.00 97.19 107 ILE A C 1
ATOM 823 O O . ILE A 1 107 ? -8.499 5.527 18.373 1.00 97.19 107 ILE A O 1
ATOM 827 N N . ASP A 1 108 ? -9.098 3.878 16.962 1.00 96.62 108 ASP A N 1
ATOM 828 C CA . ASP A 1 108 ? -8.864 2.782 17.903 1.00 96.62 108 ASP A CA 1
ATOM 829 C C . ASP A 1 108 ? -7.405 2.743 18.379 1.00 96.62 108 ASP A C 1
ATOM 831 O O . ASP A 1 108 ? -7.142 2.524 19.564 1.00 96.62 108 ASP A O 1
ATOM 835 N N . ASP A 1 109 ? -6.451 2.985 17.478 1.00 95.75 109 ASP A N 1
ATOM 836 C CA . ASP A 1 109 ? -5.030 3.027 17.817 1.00 95.75 109 ASP A CA 1
ATOM 837 C C . ASP A 1 109 ? -4.697 4.261 18.684 1.00 95.75 109 ASP A C 1
ATOM 839 O O . ASP A 1 109 ? -4.028 4.111 19.706 1.00 95.75 109 ASP A O 1
ATOM 843 N N . TYR A 1 110 ? -5.240 5.452 18.386 1.00 96.44 110 TYR A N 1
ATOM 844 C CA . TYR A 1 110 ? -5.076 6.632 19.256 1.00 96.44 110 TYR A CA 1
ATOM 845 C C . TYR A 1 110 ? -5.650 6.413 20.660 1.00 96.44 110 TYR A C 1
ATOM 847 O O . TYR A 1 110 ? -4.979 6.694 21.654 1.00 96.44 110 TYR A O 1
ATOM 855 N N . LEU A 1 111 ? -6.880 5.898 20.756 1.00 96.31 111 LEU A N 1
ATOM 856 C CA . LEU A 1 111 ? -7.526 5.628 22.041 1.00 96.31 111 LEU A CA 1
ATOM 857 C C . LEU A 1 111 ? -6.732 4.615 22.862 1.00 96.31 111 LEU A C 1
ATOM 859 O O . LEU A 1 111 ? -6.573 4.798 24.068 1.00 96.31 111 LEU A O 1
ATOM 863 N N . ARG A 1 112 ? -6.195 3.578 22.212 1.00 96.31 112 ARG A N 1
ATOM 864 C CA . ARG A 1 112 ? -5.340 2.587 22.865 1.00 96.31 112 ARG A CA 1
ATOM 865 C C . ARG A 1 112 ? -4.096 3.233 23.465 1.00 96.31 112 ARG A C 1
ATOM 867 O O . ARG A 1 112 ? -3.775 2.955 24.620 1.00 96.31 112 ARG A O 1
ATOM 874 N N . GLU A 1 113 ? -3.408 4.093 22.719 1.00 96.00 113 GLU A N 1
ATOM 875 C CA . GLU A 1 113 ? -2.224 4.782 23.241 1.00 96.00 113 GLU A CA 1
ATOM 876 C C . GLU A 1 113 ? -2.582 5.750 24.379 1.00 96.00 113 GLU A C 1
ATOM 878 O O . GLU A 1 113 ? -1.909 5.756 25.410 1.00 96.00 113 GLU A O 1
ATOM 883 N N . TYR A 1 114 ? -3.692 6.487 24.281 1.00 95.75 114 TYR A N 1
ATOM 884 C CA . TYR A 1 114 ? -4.159 7.343 25.378 1.00 95.75 114 TYR A CA 1
ATOM 885 C C . TYR A 1 114 ? -4.516 6.555 26.642 1.00 95.75 114 TYR A C 1
ATOM 887 O O . TYR A 1 114 ? -4.150 6.961 27.744 1.00 95.75 114 TY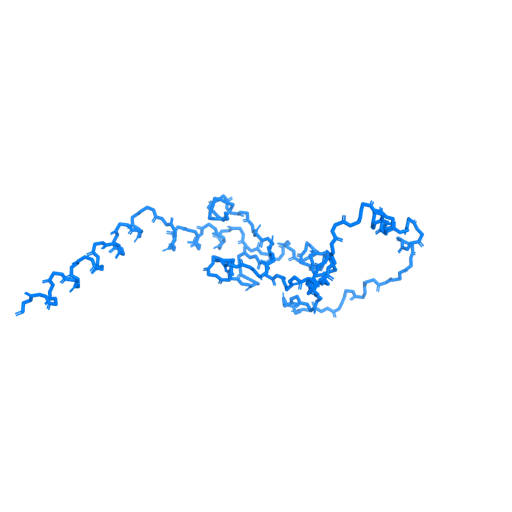R A O 1
ATOM 895 N N . GLN A 1 115 ? -5.176 5.404 26.507 1.00 95.56 115 GLN A N 1
ATOM 896 C CA . GLN A 1 115 ? -5.490 4.535 27.643 1.00 95.56 115 GLN A CA 1
ATOM 897 C C . GLN A 1 115 ? -4.226 4.005 28.324 1.00 95.56 115 GLN A C 1
ATOM 899 O O . GLN A 1 115 ? -4.169 3.970 29.552 1.00 95.56 115 GLN A O 1
ATOM 904 N N . LYS A 1 116 ? -3.192 3.636 27.556 1.00 95.62 116 LYS A N 1
ATOM 905 C CA . LYS A 1 116 ? -1.897 3.232 28.123 1.00 95.62 116 LYS A CA 1
ATOM 906 C C . LYS A 1 116 ? -1.273 4.357 28.945 1.00 95.62 116 LYS A C 1
ATOM 908 O O . LYS A 1 116 ? -0.866 4.112 30.074 1.00 95.62 116 LYS A O 1
ATOM 913 N N . LEU A 1 117 ? -1.249 5.581 28.414 1.00 94.44 117 LEU A N 1
ATOM 914 C CA . LEU A 1 117 ? -0.697 6.744 29.118 1.00 94.44 117 LEU A CA 1
ATOM 915 C C . LEU A 1 117 ? -1.449 7.046 30.422 1.00 94.44 117 LEU A C 1
ATOM 917 O O . LEU A 1 117 ? -0.822 7.316 31.441 1.00 94.44 117 LEU A O 1
ATOM 921 N N . LEU A 1 118 ? -2.781 6.952 30.420 1.00 93.75 118 LEU A N 1
ATOM 922 C CA . LEU A 1 118 ? -3.584 7.150 31.631 1.00 93.75 118 LEU A CA 1
ATOM 923 C C . LEU A 1 118 ? -3.362 6.045 32.674 1.00 93.75 118 LEU A C 1
ATOM 925 O O . LEU A 1 118 ? -3.379 6.328 33.870 1.00 93.75 118 LEU A O 1
ATOM 929 N N . ASN A 1 119 ? -3.139 4.804 32.236 1.00 91.56 119 ASN A N 1
ATOM 930 C CA . ASN A 1 119 ? -2.883 3.671 33.127 1.00 91.56 119 ASN A CA 1
ATOM 931 C C . ASN A 1 119 ? -1.452 3.645 33.687 1.00 91.56 119 ASN A C 1
ATOM 933 O O . ASN A 1 119 ? -1.242 3.038 34.728 1.00 91.56 119 ASN A O 1
ATOM 937 N N . LEU A 1 120 ? -0.488 4.298 33.029 1.00 77.38 120 LEU A N 1
ATOM 938 C CA . LEU A 1 120 ? 0.884 4.472 33.527 1.00 77.38 120 LEU A CA 1
ATOM 939 C C . LEU A 1 120 ? 0.988 5.510 34.658 1.00 77.38 120 LEU A C 1
ATOM 941 O O . LEU A 1 120 ? 1.966 5.506 35.396 1.00 77.38 120 LEU A O 1
ATOM 945 N N . ASN A 1 121 ? -0.010 6.389 34.790 1.00 66.31 121 ASN A N 1
ATOM 946 C CA . ASN A 1 121 ? -0.080 7.427 35.825 1.00 66.31 121 ASN A CA 1
ATOM 947 C C . ASN A 1 121 ? -0.871 6.984 37.076 1.00 66.31 121 ASN A C 1
ATOM 949 O O . ASN A 1 121 ? -1.289 7.832 37.867 1.00 66.31 121 ASN A O 1
ATOM 953 N N . LYS A 1 122 ? -1.116 5.679 37.231 1.00 55.06 122 LYS A N 1
ATOM 954 C CA . LYS A 1 122 ? -1.694 5.053 38.427 1.00 55.06 122 LYS A CA 1
ATOM 955 C C . LYS A 1 122 ? -0.641 4.202 39.116 1.00 55.06 122 LYS A C 1
ATOM 957 O O . LYS A 1 122 ? -0.645 4.212 40.364 1.00 55.06 122 LYS A O 1
#